Protein AF-A0A537JTM1-F1 (afdb_monomer_lite)

Radius of gyration: 13.41 Å; chains: 1; bounding box: 28×33×34 Å

Structure (mmCIF, N/CA/C/O backbone):
data_AF-A0A537JTM1-F1
#
_entry.id   AF-A0A537JTM1-F1
#
loop_
_atom_site.group_PDB
_atom_site.id
_atom_site.type_symbol
_atom_site.label_atom_id
_atom_site.label_alt_id
_atom_site.label_comp_id
_atom_site.label_asym_id
_atom_site.label_entity_id
_atom_site.label_seq_id
_atom_site.pdbx_PDB_ins_code
_atom_site.Cartn_x
_atom_site.Cartn_y
_atom_site.Cartn_z
_atom_site.occupancy
_atom_site.B_iso_or_equiv
_atom_site.auth_seq_id
_atom_site.auth_comp_id
_atom_site.auth_asym_id
_atom_site.auth_atom_id
_atom_site.pdbx_PDB_model_num
ATOM 1 N N . MET A 1 1 ? 9.650 -6.584 -1.451 1.00 86.12 1 MET A N 1
ATOM 2 C CA . MET A 1 1 ? 9.148 -5.427 -0.681 1.00 86.12 1 MET A CA 1
ATOM 3 C C . MET A 1 1 ? 7.659 -5.498 -0.355 1.00 86.12 1 MET A C 1
ATOM 5 O O . MET A 1 1 ? 6.852 -5.850 -1.209 1.00 86.12 1 MET A O 1
ATOM 9 N N . THR A 1 2 ? 7.298 -5.104 0.870 1.00 89.38 2 THR A N 1
ATOM 10 C CA . THR A 1 2 ? 5.922 -4.738 1.257 1.00 89.38 2 THR A CA 1
ATOM 11 C C . THR A 1 2 ? 5.765 -3.226 1.157 1.00 89.38 2 THR A C 1
ATOM 13 O O . THR A 1 2 ? 6.619 -2.496 1.668 1.00 89.38 2 THR A O 1
ATOM 16 N N . LEU A 1 3 ? 4.696 -2.777 0.500 1.00 91.88 3 LEU A N 1
ATOM 17 C CA . LEU A 1 3 ? 4.340 -1.359 0.393 1.00 91.88 3 LEU A CA 1
ATOM 18 C C . LEU A 1 3 ? 3.302 -0.954 1.435 1.00 91.88 3 LEU A C 1
ATOM 20 O O . LEU A 1 3 ? 3.366 0.146 1.969 1.00 91.88 3 LEU A O 1
ATOM 24 N N . LEU A 1 4 ? 2.338 -1.838 1.699 1.00 93.31 4 LEU A N 1
ATOM 25 C CA . LEU A 1 4 ? 1.167 -1.559 2.522 1.00 93.31 4 LEU A CA 1
ATOM 26 C C . LEU A 1 4 ? 0.705 -2.823 3.238 1.00 93.31 4 LEU A C 1
ATOM 28 O O . LEU A 1 4 ? 0.696 -3.914 2.659 1.00 93.31 4 LEU A O 1
ATOM 32 N N . GLU A 1 5 ? 0.243 -2.652 4.464 1.00 94.69 5 GLU A N 1
ATOM 33 C CA . GLU A 1 5 ? -0.407 -3.668 5.274 1.00 94.69 5 GLU A CA 1
ATOM 34 C C . GLU A 1 5 ? -1.590 -3.042 5.996 1.00 94.69 5 GLU A C 1
ATOM 36 O O . GLU A 1 5 ? -1.441 -2.031 6.681 1.00 94.69 5 GLU A O 1
ATOM 41 N N . VAL A 1 6 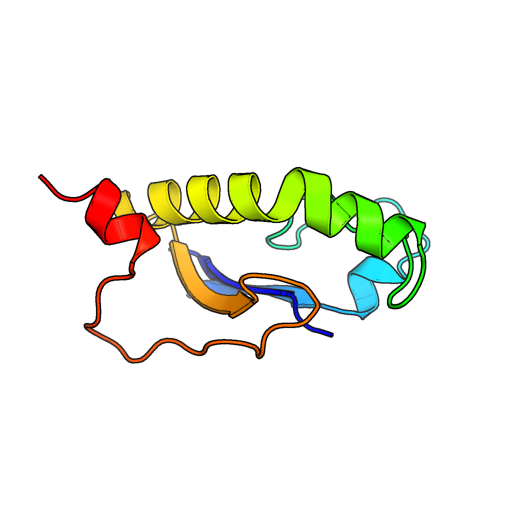? -2.766 -3.646 5.840 1.00 94.25 6 VAL A N 1
ATOM 42 C CA . VAL A 1 6 ? -3.992 -3.195 6.493 1.00 94.25 6 VAL A CA 1
ATOM 43 C C . VAL A 1 6 ? -4.695 -4.363 7.176 1.00 94.25 6 VAL A C 1
ATOM 45 O O . VAL A 1 6 ? -4.659 -5.495 6.689 1.00 94.25 6 VAL A O 1
ATOM 48 N N . GLN A 1 7 ? -5.374 -4.081 8.279 1.00 94.88 7 GLN A N 1
ATOM 49 C CA . GLN A 1 7 ? -6.369 -4.953 8.883 1.00 94.88 7 GLN A CA 1
ATOM 50 C C . GLN A 1 7 ? -7.752 -4.425 8.522 1.00 94.88 7 GLN A C 1
ATOM 52 O O . GLN A 1 7 ? -8.056 -3.269 8.785 1.00 94.88 7 GLN A O 1
ATOM 57 N N . ARG A 1 8 ? -8.596 -5.243 7.903 1.00 93.31 8 ARG A N 1
ATOM 58 C CA . ARG A 1 8 ? -9.992 -4.878 7.639 1.00 93.31 8 ARG A CA 1
ATOM 59 C C . ARG A 1 8 ? -10.819 -4.958 8.923 1.00 93.31 8 ARG A C 1
ATOM 61 O O . ARG A 1 8 ? -10.431 -5.632 9.874 1.00 93.31 8 ARG A O 1
ATOM 68 N N . ARG A 1 9 ? -11.997 -4.331 8.923 1.00 92.00 9 ARG A N 1
ATOM 69 C CA . ARG A 1 9 ? -12.963 -4.389 10.035 1.00 92.00 9 ARG A CA 1
ATOM 70 C C . ARG A 1 9 ? -13.342 -5.810 10.473 1.00 92.00 9 ARG A C 1
ATOM 72 O O . ARG A 1 9 ? -13.608 -6.025 11.648 1.00 92.00 9 ARG A O 1
ATOM 79 N N . ASP A 1 10 ? -13.341 -6.771 9.551 1.00 93.31 10 ASP A N 1
ATOM 80 C CA . ASP A 1 10 ? -13.588 -8.197 9.826 1.00 93.31 10 ASP A CA 1
ATOM 81 C C . ASP A 1 10 ? -12.388 -8.917 10.485 1.00 93.31 10 ASP A C 1
ATOM 83 O O . ASP A 1 10 ? -12.423 -10.127 10.692 1.00 93.31 10 ASP A O 1
ATOM 87 N N . GLY A 1 11 ? -11.311 -8.190 10.799 1.00 91.19 11 GLY A N 1
ATOM 88 C CA . GLY A 1 11 ? -10.076 -8.713 11.379 1.00 91.19 11 GLY A CA 1
ATOM 89 C C . GLY A 1 11 ? -9.083 -9.259 10.350 1.00 91.19 11 GLY A C 1
ATOM 90 O O . GLY A 1 11 ? -7.937 -9.547 10.709 1.00 91.19 11 GLY A O 1
ATOM 91 N N . ARG A 1 12 ? -9.461 -9.371 9.069 1.00 94.25 12 ARG A N 1
ATOM 92 C CA . ARG A 1 12 ? -8.599 -9.941 8.029 1.00 94.25 12 ARG A CA 1
ATOM 93 C C . ARG A 1 12 ? -7.427 -9.020 7.709 1.00 94.25 12 ARG A C 1
ATOM 95 O O . ARG A 1 12 ? -7.604 -7.863 7.326 1.00 94.25 12 ARG A O 1
ATOM 102 N N . LEU A 1 13 ? -6.224 -9.583 7.761 1.00 93.06 13 LEU A N 1
ATOM 103 C CA . LEU A 1 13 ? -5.002 -8.925 7.311 1.00 93.06 13 LEU A CA 1
ATOM 104 C C . LEU A 1 13 ? -4.854 -9.027 5.791 1.00 93.06 13 LEU A C 1
ATOM 106 O O . LEU A 1 13 ? -4.979 -10.107 5.206 1.00 93.06 13 LEU A O 1
ATOM 110 N N . VAL A 1 14 ? -4.567 -7.897 5.148 1.00 93.50 14 VAL A N 1
ATOM 111 C CA . VAL A 1 14 ? -4.363 -7.797 3.700 1.00 93.50 14 VAL A CA 1
ATOM 112 C C . VAL A 1 14 ? -3.128 -6.948 3.417 1.00 93.50 14 VAL A C 1
ATOM 114 O O . VAL A 1 14 ? -2.948 -5.871 3.983 1.00 93.50 14 VAL A O 1
ATOM 117 N N . ARG A 1 15 ? -2.265 -7.432 2.520 1.00 93.25 15 ARG A N 1
ATOM 118 C CA . ARG A 1 15 ? -0.960 -6.827 2.222 1.00 93.25 15 ARG A CA 1
ATOM 119 C C . ARG A 1 15 ? -0.780 -6.571 0.734 1.00 93.25 15 ARG A C 1
ATOM 121 O O . ARG A 1 15 ? -1.298 -7.310 -0.103 1.00 93.25 15 ARG A O 1
ATOM 128 N N . CYS A 1 16 ? 0.017 -5.560 0.417 1.00 93.19 16 CYS A N 1
ATOM 129 C CA . CYS A 1 16 ? 0.647 -5.396 -0.880 1.00 93.19 16 CYS A CA 1
ATOM 130 C C . CYS A 1 16 ? 2.116 -5.796 -0.743 1.00 93.19 16 CYS A C 1
ATOM 132 O O . CYS A 1 16 ? 2.933 -5.014 -0.252 1.00 93.19 16 CYS A O 1
ATOM 134 N N . ALA A 1 17 ? 2.423 -7.034 -1.129 1.00 85.75 17 ALA A N 1
ATOM 135 C CA . ALA A 1 17 ? 3.738 -7.644 -0.978 1.00 85.75 17 ALA A CA 1
ATOM 136 C C . ALA A 1 17 ? 4.348 -8.024 -2.331 1.00 85.75 17 ALA A C 1
ATOM 138 O O . ALA A 1 17 ? 3.646 -8.142 -3.334 1.00 85.75 17 ALA A O 1
ATOM 139 N N . TRP A 1 18 ? 5.652 -8.297 -2.319 1.00 84.81 18 TRP A N 1
ATOM 140 C CA . TRP A 1 18 ? 6.463 -8.623 -3.495 1.00 84.81 18 TRP A CA 1
ATOM 141 C C . TRP A 1 18 ? 5.838 -9.674 -4.421 1.00 84.81 18 TRP A C 1
ATOM 143 O O . TRP A 1 18 ? 5.861 -9.512 -5.637 1.00 84.81 18 TRP A O 1
ATOM 153 N N . ALA A 1 19 ? 5.205 -10.707 -3.860 1.00 86.00 19 ALA A N 1
ATOM 154 C CA . ALA A 1 19 ? 4.574 -11.771 -4.636 1.00 86.00 19 ALA A CA 1
ATOM 155 C C . ALA A 1 19 ? 3.458 -11.255 -5.567 1.00 86.00 19 ALA A C 1
ATOM 157 O O . ALA A 1 19 ? 3.310 -11.760 -6.674 1.00 86.00 19 ALA A O 1
ATOM 158 N N . CYS A 1 20 ? 2.714 -10.220 -5.159 1.00 89.12 20 CYS A N 1
ATOM 159 C CA . CYS A 1 20 ? 1.727 -9.548 -6.013 1.00 89.12 20 CYS A CA 1
ATOM 160 C C . CYS A 1 20 ? 2.410 -8.819 -7.179 1.00 89.12 20 CYS A C 1
ATOM 162 O O . CYS A 1 20 ? 1.969 -8.898 -8.325 1.00 89.12 20 CYS A O 1
ATOM 164 N N . HIS A 1 21 ? 3.538 -8.161 -6.912 1.00 90.44 21 HIS A N 1
ATOM 165 C CA . HIS A 1 21 ? 4.266 -7.425 -7.940 1.00 90.44 21 HIS A CA 1
ATOM 166 C C . HIS A 1 21 ? 4.791 -8.370 -9.028 1.00 90.44 21 HIS A C 1
ATOM 168 O O . HIS A 1 21 ? 4.805 -8.001 -10.190 1.00 90.44 21 HIS A O 1
ATOM 174 N N . HIS A 1 22 ? 5.160 -9.607 -8.689 1.00 89.12 22 HIS A N 1
ATOM 175 C CA . HIS A 1 22 ? 5.635 -10.608 -9.655 1.00 89.12 22 HIS A CA 1
ATOM 176 C C . HIS A 1 22 ? 4.554 -11.588 -10.138 1.00 89.12 22 HIS A C 1
ATOM 178 O O . HIS A 1 22 ? 4.865 -12.578 -10.807 1.00 89.12 22 HIS A O 1
ATOM 184 N N . ALA A 1 23 ? 3.289 -11.359 -9.792 1.00 88.19 23 ALA A N 1
ATOM 185 C CA . ALA A 1 23 ? 2.220 -12.285 -10.127 1.00 88.19 23 ALA A CA 1
ATOM 186 C C . ALA A 1 23 ? 1.954 -12.334 -11.642 1.00 88.19 23 ALA A C 1
ATOM 188 O O . ALA A 1 23 ? 1.908 -11.313 -12.325 1.00 88.19 23 ALA A O 1
ATOM 189 N N . LYS A 1 24 ? 1.738 -13.550 -12.158 1.00 82.50 24 LYS A N 1
ATOM 190 C CA . LYS A 1 24 ? 1.493 -13.819 -13.589 1.00 82.50 24 LYS A CA 1
ATOM 191 C C . LYS A 1 24 ? 0.008 -13.813 -13.976 1.00 82.50 24 LYS A C 1
ATOM 193 O O . LYS A 1 24 ? -0.318 -13.734 -15.154 1.00 82.50 24 LYS A O 1
ATOM 198 N N . THR A 1 25 ? -0.898 -13.921 -13.005 1.00 77.06 25 THR A N 1
ATOM 199 C CA . THR A 1 25 ? -2.357 -13.962 -13.213 1.00 77.06 25 THR A CA 1
ATOM 200 C C . THR A 1 25 ? -2.987 -12.670 -12.717 1.00 77.06 25 THR A C 1
ATOM 202 O O . THR A 1 25 ? -2.535 -12.146 -11.717 1.00 77.06 25 THR A O 1
ATOM 205 N N . ARG A 1 26 ? -4.037 -12.143 -13.357 1.00 65.75 26 ARG A N 1
ATOM 206 C CA . ARG A 1 26 ? -4.611 -10.812 -13.040 1.00 65.75 26 ARG A CA 1
ATOM 207 C C . ARG A 1 26 ? -5.454 -10.720 -11.752 1.00 65.75 26 ARG A C 1
ATOM 209 O O . ARG A 1 26 ? -6.076 -9.691 -11.512 1.00 65.75 26 ARG A O 1
ATOM 216 N N . GLN A 1 27 ? -5.523 -11.765 -10.933 1.00 73.69 27 GLN A N 1
ATOM 217 C CA . GLN A 1 27 ? -6.328 -11.732 -9.708 1.00 73.69 27 GLN A CA 1
ATOM 218 C C . GLN A 1 27 ? -5.540 -11.060 -8.572 1.00 73.69 27 GLN A C 1
ATOM 220 O O . GLN A 1 27 ? -4.569 -11.634 -8.082 1.00 73.69 27 GLN A O 1
ATOM 225 N N . CYS A 1 28 ? -5.970 -9.871 -8.123 1.00 79.06 28 CYS A N 1
ATOM 226 C CA . CYS A 1 28 ? -5.477 -9.264 -6.880 1.00 79.06 28 CYS A CA 1
ATOM 227 C C . CYS A 1 28 ? -6.615 -8.846 -5.954 1.00 79.06 28 CYS A C 1
ATOM 229 O O . CYS A 1 28 ? -7.451 -8.022 -6.307 1.00 79.06 28 CYS A O 1
ATOM 231 N N . HIS A 1 29 ? -6.566 -9.343 -4.719 1.00 81.44 29 HIS A N 1
ATOM 232 C CA . HIS A 1 29 ? -7.368 -8.855 -3.589 1.00 81.44 29 HIS A CA 1
ATOM 233 C C . HIS A 1 29 ? -6.485 -8.198 -2.517 1.00 81.44 29 HIS A C 1
ATOM 235 O O . HIS A 1 29 ? -6.844 -8.121 -1.345 1.00 81.44 29 HIS A O 1
ATOM 241 N N . CYS A 1 30 ? -5.290 -7.775 -2.925 1.00 89.62 30 CYS A N 1
ATOM 242 C CA . CYS A 1 30 ? -4.326 -7.047 -2.119 1.00 89.62 30 CYS A CA 1
ATOM 243 C C . CYS A 1 30 ? -4.820 -5.630 -1.788 1.00 89.62 30 CYS A C 1
ATOM 245 O O . CYS A 1 30 ? -5.653 -5.061 -2.495 1.00 89.62 30 CYS A O 1
ATOM 247 N N . CYS A 1 31 ? -4.254 -5.009 -0.752 1.00 90.88 31 CYS A N 1
ATOM 248 C CA . CYS A 1 31 ? -4.674 -3.671 -0.327 1.00 90.88 31 CYS A CA 1
ATOM 249 C C . CYS A 1 31 ? -4.317 -2.561 -1.332 1.00 90.88 31 CYS A C 1
ATOM 251 O O . CYS A 1 31 ? -4.893 -1.484 -1.248 1.00 90.88 31 CYS A O 1
ATOM 253 N N . CYS A 1 32 ? -3.447 -2.829 -2.318 1.00 91.12 32 CYS A N 1
ATOM 254 C CA . CYS A 1 32 ? -3.188 -1.905 -3.425 1.00 91.12 32 CYS A CA 1
ATOM 255 C C . CYS A 1 32 ? -4.200 -1.979 -4.570 1.00 91.12 32 CYS A C 1
ATOM 257 O O . CYS A 1 32 ? -4.013 -1.304 -5.578 1.00 91.12 32 CYS A O 1
ATOM 259 N N . ARG A 1 33 ? -5.249 -2.807 -4.447 1.00 89.88 33 ARG A N 1
ATOM 260 C CA . ARG A 1 33 ? -6.335 -2.917 -5.436 1.00 89.88 33 ARG A CA 1
ATOM 261 C C . ARG A 1 33 ? -5.832 -3.213 -6.861 1.00 89.88 33 ARG A C 1
ATOM 263 O O . ARG A 1 33 ? -6.442 -2.802 -7.838 1.00 89.88 33 ARG A O 1
ATOM 270 N N . GLY A 1 34 ? -4.707 -3.922 -6.976 1.00 90.06 34 GLY A N 1
ATOM 271 C CA . GLY A 1 34 ? -4.111 -4.317 -8.255 1.00 90.06 34 GLY A CA 1
ATOM 272 C C . GLY A 1 34 ? -3.198 -3.278 -8.917 1.00 90.06 34 GLY A C 1
ATOM 273 O O . GLY A 1 34 ? -2.602 -3.593 -9.941 1.00 90.06 34 GLY A O 1
ATOM 274 N N . LEU A 1 35 ? -3.013 -2.089 -8.334 1.00 91.56 35 LEU A N 1
ATOM 275 C CA . LEU A 1 35 ? -2.250 -0.990 -8.952 1.00 91.56 35 LEU A CA 1
ATOM 276 C C . LEU A 1 35 ? -0.777 -1.323 -9.251 1.00 91.56 35 LEU A C 1
ATOM 278 O O . LEU A 1 35 ? -0.181 -0.722 -10.139 1.00 91.56 35 LEU A O 1
ATOM 282 N N . TYR A 1 36 ? -0.185 -2.275 -8.527 1.00 91.38 36 TYR A N 1
ATOM 283 C CA . TYR A 1 36 ? 1.227 -2.665 -8.692 1.00 91.38 36 TYR A CA 1
ATOM 284 C C . TYR A 1 36 ? 1.410 -4.092 -9.209 1.00 91.38 36 TYR A C 1
ATOM 286 O O . TYR A 1 36 ? 2.520 -4.627 -9.236 1.00 91.38 36 TYR A O 1
ATOM 294 N N . HIS A 1 37 ? 0.303 -4.740 -9.550 1.00 91.81 37 HIS A N 1
ATOM 295 C CA . HIS A 1 37 ? 0.251 -6.164 -9.813 1.00 91.81 37 HIS A CA 1
ATOM 296 C C . HIS A 1 37 ? 0.970 -6.526 -11.115 1.00 91.81 37 HIS A C 1
ATOM 298 O O . HIS A 1 37 ? 0.728 -5.916 -12.153 1.00 91.81 37 HIS A O 1
ATOM 304 N N . GLY A 1 38 ? 1.836 -7.540 -11.072 1.00 90.50 38 GLY A N 1
ATOM 305 C CA . GLY A 1 38 ? 2.553 -8.043 -12.252 1.00 90.50 38 GLY A CA 1
ATOM 306 C C . GLY A 1 38 ? 3.619 -7.103 -12.834 1.00 90.50 38 GLY A C 1
ATOM 307 O O . GLY A 1 38 ? 4.189 -7.410 -13.878 1.00 90.50 38 GLY A O 1
ATOM 308 N N . LEU A 1 39 ? 3.910 -5.971 -12.185 1.00 92.50 39 LEU A N 1
ATOM 309 C CA . LEU A 1 39 ? 4.888 -4.994 -12.673 1.00 92.50 39 LEU A CA 1
ATOM 310 C C . LEU A 1 39 ? 6.344 -5.348 -12.334 1.00 92.50 39 LEU A C 1
ATOM 312 O O . LEU A 1 39 ? 7.249 -4.757 -12.909 1.00 92.50 39 LEU A O 1
ATOM 316 N N . GLY A 1 40 ? 6.569 -6.307 -11.436 1.00 91.94 40 GLY A N 1
ATOM 317 C CA . GLY A 1 40 ? 7.871 -6.780 -10.964 1.00 91.94 40 GLY A CA 1
ATOM 318 C C . GLY A 1 40 ? 8.569 -5.797 -10.025 1.00 91.94 40 GLY A C 1
ATOM 319 O O . GLY A 1 40 ? 8.781 -4.642 -10.367 1.00 91.94 40 GLY A O 1
ATOM 320 N N . GLU A 1 41 ? 8.973 -6.240 -8.839 1.00 91.12 41 GLU A N 1
ATOM 321 C CA . GLU A 1 41 ? 9.770 -5.404 -7.939 1.00 91.12 41 GLU A CA 1
ATOM 322 C C . GLU A 1 41 ? 11.109 -5.010 -8.582 1.00 91.12 41 GLU A C 1
ATOM 324 O O . GLU A 1 41 ? 11.751 -5.814 -9.256 1.00 91.12 41 GLU A O 1
ATOM 329 N N . GLY A 1 42 ? 11.524 -3.757 -8.376 1.00 89.69 42 GLY A N 1
ATOM 330 C CA . GLY A 1 42 ? 12.790 -3.226 -8.891 1.00 89.69 42 GLY A CA 1
ATOM 331 C C . GLY A 1 42 ? 12.773 -2.828 -10.370 1.00 89.69 42 GLY A C 1
ATOM 332 O O . GLY A 1 42 ? 13.757 -2.282 -10.859 1.00 89.69 42 GLY A O 1
ATOM 333 N N . THR A 1 43 ? 11.670 -3.047 -11.090 1.00 94.12 43 THR A N 1
ATOM 334 C CA . THR A 1 43 ? 11.547 -2.614 -12.487 1.00 94.12 43 THR A CA 1
ATOM 335 C C . THR A 1 43 ? 11.161 -1.137 -12.589 1.00 94.12 43 THR A C 1
ATOM 337 O O . THR A 1 43 ? 10.513 -0.565 -11.704 1.00 94.12 43 THR A O 1
ATOM 340 N N . THR A 1 44 ? 11.474 -0.518 -13.729 1.00 95.50 44 THR A N 1
ATOM 341 C CA . THR A 1 44 ? 11.029 0.848 -14.043 1.00 95.50 44 THR A CA 1
ATOM 342 C C . THR A 1 44 ? 9.503 0.962 -14.080 1.00 95.50 44 THR A C 1
ATOM 344 O O . THR A 1 44 ? 8.955 1.973 -13.646 1.00 95.50 44 THR A O 1
ATOM 347 N N . SER A 1 45 ? 8.796 -0.070 -14.557 1.00 94.75 45 SER A N 1
ATOM 348 C CA . SER A 1 45 ? 7.327 -0.094 -14.594 1.00 94.75 45 SER A 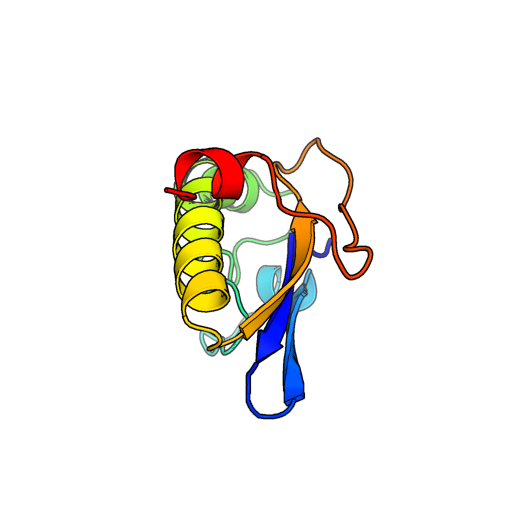CA 1
ATOM 349 C C . SER A 1 45 ? 6.716 -0.065 -13.198 1.00 94.75 45 SER A C 1
ATOM 351 O O . SER A 1 45 ? 5.777 0.693 -12.958 1.00 94.75 45 SER A O 1
ATOM 353 N N . PHE A 1 46 ? 7.271 -0.834 -12.263 1.00 95.12 46 PHE A N 1
ATOM 354 C CA . PHE A 1 46 ? 6.828 -0.814 -10.875 1.00 95.12 46 PHE A CA 1
ATOM 355 C C . PHE A 1 46 ? 7.142 0.525 -10.206 1.00 95.12 46 PHE A C 1
ATOM 357 O O . PHE A 1 46 ? 6.256 1.113 -9.589 1.00 95.12 46 PHE A O 1
ATOM 364 N N . ALA A 1 47 ? 8.356 1.057 -10.393 1.00 94.81 47 ALA A N 1
ATOM 365 C CA . ALA A 1 47 ? 8.732 2.364 -9.857 1.00 94.81 47 ALA A CA 1
ATOM 366 C C . ALA A 1 47 ? 7.793 3.483 -10.335 1.00 94.81 47 ALA A C 1
ATOM 368 O O . ALA A 1 47 ? 7.322 4.288 -9.530 1.00 94.81 47 ALA A O 1
ATOM 369 N N . ARG A 1 48 ? 7.453 3.484 -11.629 1.00 96.00 48 ARG A N 1
ATOM 370 C CA . ARG A 1 48 ? 6.521 4.448 -12.220 1.00 96.00 48 ARG A CA 1
ATOM 371 C C . ARG A 1 48 ? 5.115 4.328 -11.636 1.00 96.00 48 ARG A C 1
ATOM 373 O O . ARG A 1 48 ? 4.530 5.345 -11.280 1.00 96.00 48 ARG A O 1
ATOM 380 N N . ALA A 1 49 ? 4.588 3.112 -11.507 1.00 95.00 49 ALA A N 1
ATOM 381 C CA . ALA A 1 49 ? 3.250 2.898 -10.957 1.00 95.00 49 ALA A CA 1
ATOM 382 C C . ALA A 1 49 ? 3.150 3.318 -9.485 1.00 95.00 49 ALA A C 1
ATOM 384 O O . ALA A 1 49 ? 2.151 3.909 -9.076 1.00 95.00 49 ALA A O 1
ATOM 385 N N . VAL A 1 50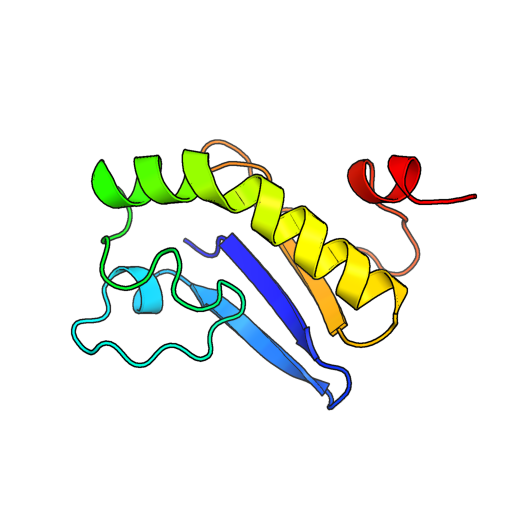 ? 4.191 3.060 -8.685 1.00 94.12 50 VAL A N 1
ATOM 386 C CA . VAL A 1 50 ? 4.233 3.531 -7.296 1.00 94.12 50 VAL A CA 1
ATOM 387 C C . VAL A 1 50 ? 4.264 5.060 -7.259 1.00 94.12 50 VAL A C 1
ATOM 389 O O . VAL A 1 50 ? 3.415 5.650 -6.603 1.00 94.12 50 VAL A O 1
ATOM 392 N N . ALA A 1 51 ? 5.133 5.715 -8.032 1.00 93.94 51 ALA A N 1
ATOM 393 C CA . ALA A 1 51 ? 5.173 7.180 -8.088 1.00 93.94 51 ALA A CA 1
ATOM 394 C C . ALA A 1 51 ? 3.836 7.815 -8.528 1.00 93.94 51 ALA A C 1
ATOM 396 O O . ALA A 1 51 ? 3.479 8.885 -8.052 1.00 93.94 51 ALA A O 1
ATOM 397 N N . GLN A 1 52 ? 3.084 7.158 -9.415 1.00 94.94 52 GLN A N 1
ATOM 398 C CA . GLN A 1 52 ? 1.819 7.684 -9.939 1.00 94.94 52 GLN A CA 1
ATOM 399 C C . GLN A 1 52 ? 0.619 7.483 -9.008 1.00 94.94 52 GLN A C 1
ATOM 401 O O . GLN A 1 52 ? -0.293 8.306 -9.004 1.00 94.94 52 GLN A O 1
ATOM 406 N N . HIS A 1 53 ? 0.573 6.376 -8.265 1.00 94.25 53 HIS A N 1
ATOM 407 C CA . HIS A 1 53 ? -0.658 5.952 -7.590 1.00 94.25 53 HIS A CA 1
ATOM 408 C C . HIS A 1 53 ? -0.547 5.851 -6.071 1.00 94.25 53 HIS A C 1
ATOM 410 O O . HIS A 1 53 ? -1.567 5.720 -5.400 1.00 94.25 53 HIS A O 1
ATOM 416 N N . HIS A 1 54 ? 0.663 5.838 -5.512 1.00 92.62 54 HIS A N 1
ATOM 417 C CA . HIS A 1 54 ? 0.846 5.473 -4.110 1.00 92.62 54 HIS A CA 1
ATOM 418 C C . HIS A 1 54 ? 0.305 6.495 -3.123 1.00 92.62 54 HIS A C 1
ATOM 420 O O . HIS A 1 54 ? -0.378 6.110 -2.178 1.00 92.62 54 HIS A O 1
ATOM 426 N N . GLU A 1 55 ? 0.530 7.778 -3.383 1.00 90.62 55 GLU A N 1
ATOM 427 C CA . GLU A 1 55 ? -0.011 8.860 -2.564 1.00 90.62 55 GLU A CA 1
ATOM 428 C C . GLU A 1 55 ? -1.547 8.823 -2.529 1.00 90.62 55 GLU A C 1
ATOM 430 O O . GLU A 1 55 ? -2.143 8.755 -1.457 1.00 90.62 55 GLU A O 1
ATOM 435 N N . TRP A 1 56 ? -2.191 8.741 -3.697 1.00 91.19 56 TRP A N 1
ATOM 436 C CA . TRP A 1 56 ? -3.648 8.625 -3.810 1.00 91.19 56 TRP A CA 1
ATOM 437 C C . TRP A 1 56 ? -4.198 7.405 -3.073 1.00 91.19 56 TRP A C 1
ATOM 439 O O . TRP A 1 56 ? -5.189 7.496 -2.355 1.00 91.19 56 TRP A O 1
ATOM 449 N N . LEU A 1 57 ? -3.524 6.262 -3.200 1.00 92.50 57 LEU A N 1
ATOM 450 C CA . LEU A 1 57 ? -3.910 5.041 -2.504 1.00 92.50 57 LEU A CA 1
ATOM 451 C C . LEU A 1 57 ? -3.790 5.186 -0.976 1.00 92.50 57 LEU A C 1
ATOM 453 O O . LEU A 1 57 ? -4.647 4.686 -0.249 1.00 92.50 57 LEU A O 1
ATOM 457 N N . LEU A 1 58 ? -2.748 5.856 -0.480 1.00 90.94 58 LEU A N 1
ATOM 458 C CA . LEU A 1 58 ? -2.579 6.140 0.947 1.00 90.94 58 LEU A CA 1
ATOM 459 C C . LEU A 1 58 ? -3.679 7.065 1.477 1.00 90.94 58 LEU A C 1
ATOM 461 O O . LEU A 1 58 ? -4.217 6.796 2.553 1.00 90.94 58 LEU A O 1
ATOM 465 N N . LEU A 1 59 ? -4.046 8.099 0.716 1.00 89.56 59 LEU A N 1
ATOM 466 C CA . LEU A 1 59 ? -5.146 9.007 1.049 1.00 89.56 59 LEU A CA 1
ATOM 467 C C . LEU A 1 59 ? -6.489 8.263 1.108 1.00 89.56 59 LEU A C 1
ATOM 469 O O . LEU A 1 59 ? -7.191 8.345 2.116 1.00 89.56 59 LEU A O 1
ATOM 473 N N . ASP A 1 60 ? -6.803 7.462 0.088 1.00 91.88 60 ASP A N 1
ATOM 474 C CA . ASP A 1 60 ? -8.005 6.619 0.023 1.00 91.88 60 ASP A CA 1
ATOM 475 C C . ASP A 1 60 ? -8.124 5.677 1.228 1.00 91.88 60 ASP A C 1
ATOM 477 O O . ASP A 1 60 ? -9.178 5.566 1.866 1.00 91.88 60 ASP A O 1
ATOM 481 N N . LEU A 1 61 ? -7.036 4.966 1.544 1.00 91.31 61 LEU A N 1
ATOM 482 C CA . LEU A 1 61 ? -6.989 4.069 2.697 1.00 91.31 61 LEU A CA 1
ATOM 483 C C . LEU A 1 61 ? -7.071 4.856 4.011 1.00 91.31 61 LEU A C 1
ATOM 485 O O . LEU A 1 61 ? -7.667 4.369 4.967 1.00 91.31 61 LEU A O 1
ATOM 489 N N . GLY A 1 62 ? -6.522 6.071 4.060 1.00 90.12 62 GLY A N 1
ATOM 490 C CA . GLY A 1 62 ? -6.642 6.994 5.185 1.00 90.12 62 GLY A CA 1
ATOM 491 C C . GLY A 1 62 ? -8.083 7.397 5.478 1.00 90.12 62 GLY A C 1
ATOM 492 O O . GLY A 1 62 ? -8.510 7.356 6.630 1.00 90.12 62 GLY A O 1
ATOM 493 N N . GLN A 1 63 ? -8.855 7.719 4.440 1.00 89.75 63 GLN A N 1
ATOM 494 C CA . GLN A 1 63 ? -10.282 8.013 4.572 1.00 89.75 63 GLN A CA 1
ATOM 495 C C . GLN A 1 63 ? -11.079 6.777 5.013 1.00 89.75 63 GLN A C 1
ATOM 497 O O . GLN A 1 63 ? -11.969 6.882 5.855 1.00 89.75 63 GLN A O 1
ATOM 502 N N . ALA A 1 64 ? -10.757 5.596 4.476 1.00 91.50 64 ALA A N 1
ATOM 503 C CA . ALA A 1 64 ? -11.371 4.339 4.910 1.00 91.50 64 ALA A CA 1
ATOM 504 C C . ALA A 1 64 ? -11.051 4.017 6.381 1.00 91.50 64 ALA A C 1
ATOM 506 O O . ALA A 1 64 ? -11.919 3.552 7.122 1.00 91.50 64 ALA A O 1
ATOM 507 N N . GLU A 1 65 ? -9.827 4.313 6.825 1.00 90.38 65 GLU A N 1
ATOM 508 C CA . GLU A 1 65 ? -9.432 4.205 8.229 1.00 90.38 65 GLU A CA 1
ATOM 509 C C . GLU A 1 65 ? -10.216 5.178 9.119 1.00 90.38 65 GLU A C 1
ATOM 511 O O . GLU A 1 65 ? -10.730 4.763 10.155 1.00 90.38 65 GLU A O 1
ATOM 516 N N . ALA A 1 66 ? -10.402 6.432 8.691 1.00 87.50 66 ALA A N 1
ATOM 517 C CA . ALA A 1 66 ? -11.208 7.419 9.418 1.00 87.50 66 ALA A CA 1
ATOM 518 C C . ALA A 1 66 ? -12.683 6.996 9.573 1.00 87.50 66 ALA A C 1
ATOM 520 O O . ALA A 1 66 ? -13.315 7.301 10.581 1.00 87.50 66 ALA A O 1
ATOM 521 N N . ARG A 1 67 ? -13.223 6.236 8.610 1.00 90.19 67 ARG A N 1
ATOM 522 C CA . ARG A 1 67 ? -14.568 5.635 8.683 1.00 90.19 67 ARG A CA 1
ATOM 523 C C . ARG A 1 67 ? -14.628 4.325 9.485 1.00 90.19 67 ARG A C 1
ATOM 525 O O . ARG A 1 67 ? -15.706 3.754 9.636 1.00 90.19 67 ARG A O 1
ATOM 532 N N . GLY A 1 68 ? -13.498 3.821 9.985 1.00 89.62 68 GLY A N 1
ATOM 533 C CA . GLY A 1 68 ? -13.425 2.558 10.729 1.00 89.62 68 GLY A CA 1
ATOM 534 C C . GLY A 1 68 ? -13.619 1.303 9.866 1.00 89.62 68 GLY A C 1
ATOM 535 O O . GLY A 1 68 ? -14.001 0.249 10.376 1.00 89.62 68 GLY A O 1
ATOM 536 N N . GLU A 1 69 ? -13.388 1.391 8.554 1.00 93.06 69 GLU A N 1
ATOM 537 C CA . GLU A 1 69 ? -13.517 0.257 7.624 1.00 93.06 69 GLU A CA 1
ATOM 538 C C . GLU A 1 69 ? -12.283 -0.658 7.646 1.00 93.06 69 GLU A C 1
ATOM 540 O O . GLU A 1 69 ? -12.366 -1.857 7.350 1.00 93.06 69 GLU A O 1
ATOM 545 N N . LEU A 1 70 ? -11.127 -0.084 7.978 1.00 93.25 70 LEU A N 1
ATOM 546 C CA . LEU A 1 70 ? -9.837 -0.756 8.073 1.00 93.25 70 LEU A CA 1
ATOM 547 C C . LEU A 1 70 ? -8.887 0.012 8.999 1.00 93.25 70 LEU A C 1
ATOM 549 O O . LEU A 1 70 ? -9.156 1.148 9.365 1.00 93.25 70 LEU A O 1
ATOM 553 N N . TRP A 1 71 ? -7.741 -0.586 9.308 1.00 92.31 71 TRP A N 1
ATOM 554 C CA . TRP A 1 71 ? -6.604 0.053 9.963 1.00 92.31 71 TRP A CA 1
ATOM 555 C C . TRP A 1 71 ? -5.341 -0.222 9.159 1.00 92.31 71 TRP A C 1
ATOM 557 O O . TRP A 1 71 ? -5.028 -1.379 8.885 1.00 92.31 71 TRP A O 1
ATOM 567 N N . ILE A 1 72 ? -4.590 0.809 8.780 1.00 91.94 72 ILE A N 1
ATOM 568 C CA . ILE A 1 72 ? -3.307 0.634 8.093 1.00 91.94 72 ILE A CA 1
ATOM 569 C C . ILE A 1 72 ? -2.241 0.386 9.166 1.00 91.94 72 ILE A C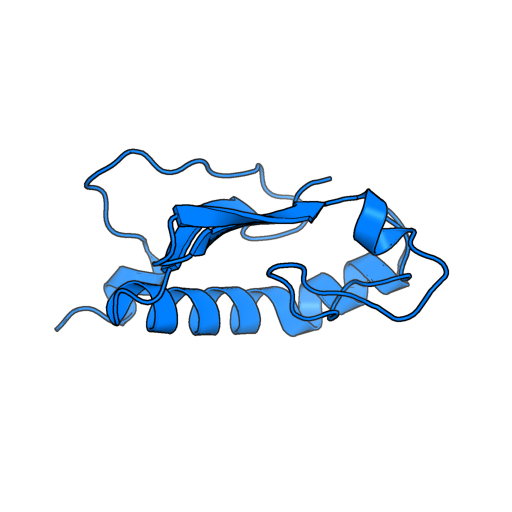 1
ATOM 571 O O . ILE A 1 72 ? -1.929 1.266 9.969 1.00 91.94 72 ILE A O 1
ATOM 575 N N . LEU A 1 73 ? -1.682 -0.820 9.180 1.00 92.88 73 LEU A N 1
ATOM 576 C CA . LEU A 1 73 ? -0.712 -1.270 10.179 1.00 92.88 73 LEU A CA 1
ATOM 577 C C . LEU A 1 73 ? 0.724 -0.934 9.790 1.00 92.88 73 LEU A C 1
ATOM 579 O O . LEU A 1 73 ? 1.545 -0.653 10.660 1.00 92.88 73 LEU A O 1
ATOM 583 N N . ALA A 1 74 ? 1.024 -0.962 8.492 1.00 92.12 74 ALA A N 1
ATOM 584 C CA . ALA A 1 74 ? 2.318 -0.549 7.976 1.00 92.12 74 ALA A CA 1
ATOM 585 C C . ALA A 1 74 ? 2.194 0.042 6.572 1.00 92.12 74 ALA A C 1
ATOM 587 O O . ALA A 1 74 ? 1.377 -0.417 5.770 1.00 92.12 74 ALA A O 1
ATOM 588 N N . TYR A 1 75 ? 3.014 1.043 6.261 1.00 92.31 75 TYR A N 1
ATOM 589 C CA . TYR A 1 75 ? 3.090 1.620 4.921 1.00 92.31 75 TYR A CA 1
ATOM 590 C C . TYR A 1 75 ? 4.465 2.214 4.626 1.00 92.31 75 TYR A C 1
ATOM 592 O O . TYR A 1 75 ? 5.201 2.577 5.541 1.00 92.31 75 TYR A O 1
ATOM 600 N N . ARG A 1 76 ? 4.828 2.293 3.347 1.00 90.75 76 ARG A N 1
ATOM 601 C CA . ARG A 1 76 ? 5.945 3.122 2.877 1.00 90.75 76 ARG A CA 1
ATOM 602 C C . ARG A 1 76 ? 5.374 4.430 2.337 1.00 90.75 76 ARG A C 1
ATOM 604 O O . ARG A 1 76 ? 4.353 4.364 1.676 1.00 90.75 76 ARG A O 1
ATOM 611 N N . PRO A 1 77 ? 5.968 5.601 2.590 1.00 87.38 77 PRO A N 1
ATOM 612 C CA . PRO A 1 77 ? 5.550 6.820 1.891 1.00 87.38 77 PRO A CA 1
ATOM 613 C C . PRO A 1 77 ? 6.022 6.837 0.428 1.00 87.38 77 PRO A C 1
ATOM 615 O O . PRO A 1 77 ? 5.307 7.297 -0.458 1.00 87.38 77 PRO A O 1
ATOM 618 N N . SER A 1 78 ? 7.201 6.267 0.157 1.00 89.06 78 SER A N 1
ATOM 619 C CA . SER A 1 78 ? 7.782 6.110 -1.180 1.00 89.06 78 SER A CA 1
ATOM 620 C C . SER A 1 78 ? 8.687 4.870 -1.256 1.00 89.06 78 SER A C 1
ATOM 622 O O . SER A 1 78 ? 8.976 4.230 -0.244 1.00 89.06 78 SER A O 1
ATOM 624 N N . LEU A 1 79 ? 9.156 4.503 -2.457 1.00 89.75 79 LEU A N 1
ATOM 625 C CA . LEU A 1 79 ? 10.044 3.341 -2.638 1.00 89.75 79 LEU A CA 1
ATOM 626 C C . LEU A 1 79 ? 11.410 3.489 -1.960 1.00 89.75 79 LEU A C 1
ATOM 628 O O . LEU A 1 79 ? 12.003 2.486 -1.565 1.00 89.75 79 LEU A O 1
ATOM 632 N N . SER A 1 80 ? 11.903 4.721 -1.844 1.00 89.44 80 SER A N 1
ATOM 633 C CA . SER A 1 80 ? 13.175 5.049 -1.196 1.00 89.44 80 SER A CA 1
ATOM 634 C C . SER A 1 80 ? 13.073 5.130 0.324 1.00 89.44 80 SER A C 1
ATOM 636 O O . SER A 1 80 ? 14.093 5.120 1.007 1.00 89.44 80 SER A O 1
ATOM 638 N N . GLU A 1 81 ? 11.861 5.213 0.866 1.00 89.06 81 GLU A N 1
ATOM 639 C CA . GLU A 1 81 ? 11.637 5.392 2.294 1.00 89.06 81 GLU A CA 1
ATOM 640 C C . GLU A 1 81 ? 11.404 4.061 3.017 1.00 89.06 81 GLU A C 1
ATOM 642 O O . GLU A 1 81 ? 10.894 3.094 2.431 1.00 89.06 81 GLU A O 1
ATOM 647 N N . PRO A 1 82 ? 11.784 3.970 4.305 1.00 90.31 82 PRO A N 1
ATOM 648 C CA . PRO A 1 82 ? 11.565 2.770 5.098 1.00 90.31 82 PRO A CA 1
ATOM 649 C C . PRO A 1 82 ? 10.070 2.478 5.289 1.00 90.31 82 PRO A C 1
ATOM 651 O O . PRO A 1 82 ? 9.212 3.353 5.206 1.00 90.31 82 PRO A O 1
ATOM 654 N N . LEU A 1 83 ? 9.762 1.210 5.574 1.00 89.88 83 LEU A N 1
ATOM 655 C CA . LEU A 1 83 ? 8.418 0.805 5.979 1.00 89.88 83 LEU A CA 1
ATOM 656 C C . LEU A 1 83 ? 8.148 1.328 7.394 1.00 89.88 83 LEU A C 1
ATOM 658 O O . LEU A 1 83 ? 8.876 0.998 8.329 1.00 89.88 83 LEU A O 1
ATOM 662 N N . ILE A 1 84 ? 7.095 2.121 7.541 1.00 90.06 84 ILE A N 1
ATOM 663 C CA . ILE A 1 84 ? 6.648 2.694 8.806 1.00 90.06 84 ILE A CA 1
ATOM 664 C C . ILE A 1 84 ? 5.607 1.754 9.408 1.00 90.06 84 ILE A C 1
ATOM 666 O O . ILE A 1 84 ? 4.596 1.463 8.771 1.00 90.06 84 ILE A O 1
ATOM 670 N N . PHE A 1 85 ? 5.846 1.291 10.635 1.00 88.06 85 PHE A N 1
ATOM 671 C CA . PHE A 1 85 ? 4.907 0.467 11.400 1.00 88.06 85 PHE A CA 1
ATOM 672 C C . PHE A 1 85 ? 4.129 1.323 12.396 1.00 88.06 85 PHE A C 1
ATOM 674 O O . PHE A 1 85 ? 4.692 2.192 13.064 1.00 88.06 85 PHE A O 1
ATOM 681 N N . ARG A 1 86 ? 2.833 1.050 12.534 1.00 74.94 86 ARG A N 1
ATOM 682 C CA . ARG A 1 86 ? 1.964 1.761 13.468 1.00 74.94 86 ARG A CA 1
ATOM 683 C C . ARG A 1 86 ? 2.265 1.361 14.915 1.00 74.94 86 ARG A C 1
ATOM 685 O O . ARG A 1 86 ? 2.279 0.179 15.252 1.00 74.94 86 ARG A O 1
ATOM 692 N N . ARG A 1 87 ? 2.373 2.360 15.796 1.00 64.94 87 ARG A N 1
ATOM 693 C CA . ARG A 1 87 ? 2.090 2.206 17.232 1.00 64.94 87 ARG A CA 1
ATOM 694 C C . ARG A 1 87 ? 0.645 2.631 17.490 1.00 64.94 87 ARG A C 1
ATOM 696 O O . ARG A 1 87 ? 0.196 3.650 16.967 1.00 64.94 87 ARG A O 1
ATOM 703 N N . HIS A 1 88 ? -0.102 1.830 18.246 1.00 58.28 88 HIS A N 1
ATOM 704 C CA . HIS A 1 88 ? -1.484 2.151 18.609 1.00 58.28 88 HIS A CA 1
ATOM 705 C C . HIS A 1 88 ? -1.567 3.550 19.251 1.00 58.28 88 HIS A C 1
ATOM 707 O O . HIS A 1 88 ? -0.755 3.874 20.111 1.00 58.28 88 HIS A O 1
ATOM 713 N N . GLY A 1 89 ? -2.548 4.361 18.834 1.00 55.25 89 GLY A N 1
ATOM 714 C CA . GLY A 1 89 ? -2.857 5.657 19.457 1.00 55.25 89 GLY A CA 1
ATOM 715 C C . GLY A 1 89 ? -2.185 6.905 18.866 1.00 55.25 89 GLY A C 1
ATOM 716 O O . GLY A 1 89 ? -2.459 7.990 19.360 1.00 55.25 89 GLY A O 1
ATOM 717 N N . VAL A 1 90 ? -1.357 6.793 17.820 1.00 60.22 90 VAL A N 1
ATOM 718 C CA . VAL A 1 90 ? -0.699 7.958 17.187 1.00 60.22 90 VAL A CA 1
ATOM 719 C C . VAL A 1 90 ? -1.379 8.315 15.846 1.00 60.22 90 VAL A C 1
ATOM 721 O O . VAL A 1 90 ? -1.436 7.440 14.973 1.00 60.22 90 VAL A O 1
ATOM 724 N N . PRO A 1 91 ? -1.914 9.545 15.671 1.00 56.91 91 PRO A N 1
ATOM 725 C CA . PRO A 1 91 ? -2.409 10.066 14.386 1.00 56.91 91 PRO A CA 1
ATOM 726 C C . PRO A 1 91 ? -1.278 10.267 13.358 1.00 56.91 91 PRO A C 1
ATOM 728 O O . PRO A 1 91 ? -0.119 10.415 13.736 1.00 56.91 91 PRO A O 1
ATOM 731 N N . ARG A 1 92 ? -1.586 10.258 12.053 1.00 64.88 92 ARG A N 1
ATOM 732 C CA . ARG A 1 92 ? -0.586 10.413 10.969 1.00 64.88 92 ARG A CA 1
ATOM 733 C C . ARG A 1 92 ? -0.512 11.844 10.442 1.00 64.88 92 ARG A C 1
ATOM 735 O O . ARG A 1 92 ? -1.546 12.481 10.333 1.00 64.88 92 ARG A O 1
ATOM 742 N N . ALA A 1 93 ? 0.635 12.254 9.900 1.00 63.38 93 ALA A N 1
ATOM 743 C CA . ALA A 1 93 ? 0.804 13.560 9.242 1.00 63.38 93 ALA A CA 1
ATOM 744 C C . ALA A 1 93 ? -0.181 13.828 8.078 1.00 63.38 93 ALA A C 1
ATOM 746 O O . ALA A 1 93 ? -0.718 14.919 7.954 1.00 63.38 93 ALA A O 1
ATOM 747 N N . TYR A 1 94 ? -0.497 12.833 7.238 1.00 61.03 94 TYR A N 1
ATOM 748 C CA . TYR A 1 94 ? -1.520 13.022 6.193 1.00 61.03 94 TYR A CA 1
ATOM 749 C C . TYR A 1 94 ? -2.957 12.958 6.739 1.00 61.03 94 TYR A C 1
ATOM 751 O O . TYR A 1 94 ? -3.889 13.383 6.064 1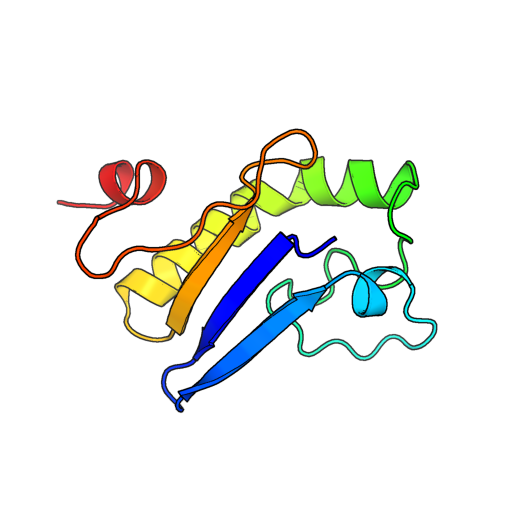.00 61.03 94 TYR A O 1
ATOM 759 N N . GLN A 1 95 ? -3.149 12.396 7.939 1.00 54.47 95 GLN A N 1
ATOM 760 C CA . GLN A 1 95 ? -4.426 12.446 8.651 1.00 54.47 95 GLN A CA 1
ATOM 761 C C . GLN A 1 95 ? -4.583 13.761 9.404 1.00 54.47 95 GLN A C 1
ATOM 763 O O . GLN A 1 95 ? -5.710 14.207 9.530 1.00 54.47 95 GLN A O 1
ATOM 768 N N . GLU A 1 96 ? -3.499 14.402 9.849 1.00 60.12 96 GLU A N 1
ATOM 769 C CA . GLU A 1 96 ? -3.537 15.738 10.457 1.00 60.12 96 GLU A CA 1
ATOM 770 C C . GLU A 1 96 ? -4.214 16.746 9.525 1.00 60.12 96 GLU A C 1
ATOM 772 O O . GLU A 1 96 ? -5.047 17.520 9.977 1.00 60.12 96 GLU A O 1
ATOM 777 N N . ALA A 1 97 ? -3.969 16.657 8.215 1.00 55.38 97 ALA A N 1
ATOM 778 C CA . ALA A 1 97 ? -4.660 17.470 7.210 1.00 55.38 97 ALA A CA 1
ATOM 779 C C . ALA A 1 97 ? -6.168 17.156 7.052 1.00 55.38 97 ALA A C 1
ATOM 781 O O . ALA A 1 97 ? -6.872 17.878 6.350 1.00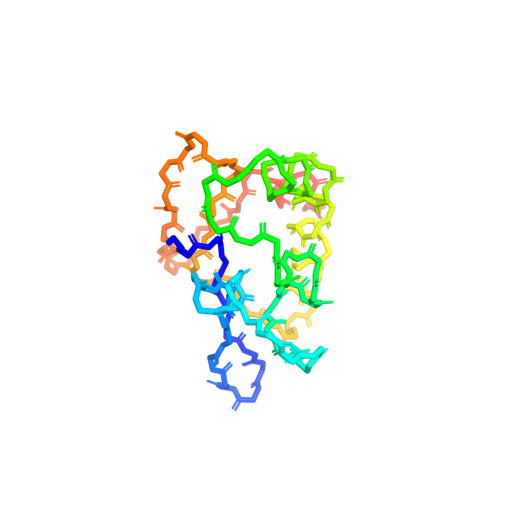 55.38 97 ALA A O 1
ATOM 782 N N . LEU A 1 98 ? -6.657 16.065 7.651 1.00 47.16 98 LEU A N 1
ATOM 783 C CA . LEU A 1 98 ? -8.037 15.569 7.573 1.00 47.16 98 LEU A CA 1
ATOM 784 C C . LEU A 1 98 ? -8.779 15.628 8.923 1.00 47.16 98 LEU A C 1
ATOM 786 O O . LEU A 1 98 ? -9.950 15.247 8.979 1.00 47.16 98 LEU A O 1
ATOM 790 N N . LEU A 1 99 ? -8.116 16.038 10.009 1.00 48.16 99 LEU A N 1
ATOM 791 C CA . LEU A 1 99 ? -8.736 16.208 11.325 1.00 48.16 99 LEU A CA 1
ATOM 792 C C . LEU A 1 99 ? -9.395 17.604 11.416 1.00 48.16 99 LEU A C 1
ATOM 794 O O . LEU A 1 99 ? -8.839 18.551 10.860 1.00 48.16 99 LEU A O 1
ATOM 798 N N . PRO A 1 100 ? -10.579 17.730 12.053 1.00 49.16 100 PRO A N 1
ATOM 799 C CA . PRO A 1 100 ? -11.287 19.005 12.209 1.00 49.16 100 PRO A CA 1
ATOM 800 C C . PRO A 1 100 ? -10.580 19.987 13.151 1.00 49.16 100 PRO A C 1
ATOM 802 O O . PRO A 1 100 ? -9.884 19.523 14.085 1.00 49.16 100 PRO A O 1
#

Secondary structure (DSSP, 8-state):
---EEEEETTS-EEEE-HHHHT-SSS---STTTTTTTTS-TTSHHHHHHHHHHHHHHHHHHHHHHHTTSEEEEEE-SSTTSPPEEPPTT---HHHHTT--

Organism: NCBI:txid2569760

pLDDT: mean 85.55, std 12.55, range [47.16, 96.0]

Sequence (100 aa):
MTLLEVQRRDGRLVRCAWACHHAKTRQCHCCCRGLYHGLGEGTTSFARAVAQHHEWLLLDLGQAEARGELWILAYRPSLSEPLIFRRHGVPRAYQEALLP

Foldseek 3Di:
DWAWWKQFLVRDIATDDQCQLCDPDQDDPHLLNSQNGNVHPPDPSNQVSCVVPVVVSVVVVLVCVVVVRMGTQWHAPHPPGDIDGDDPPDDDPSCVVVDD